Protein AF-A0A2P7NQZ9-F1 (afdb_monomer_lit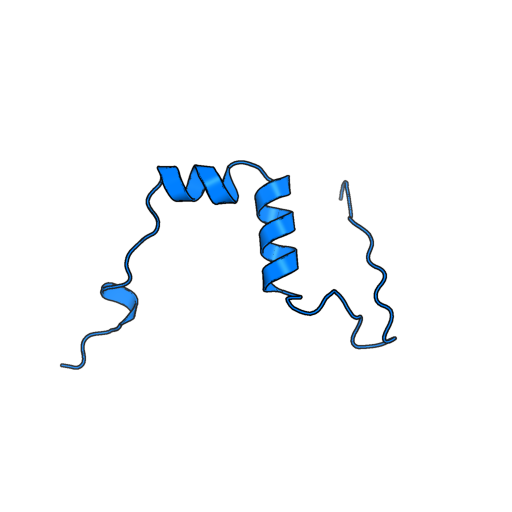e)

Foldseek 3Di:
DPPDVVVPDDDDDPVNCCVQPVDPVSVVVVVLCVVCVPADADPPPRDRDDDDDPDD

Organism: NCBI:txid2116706

pLDDT: mean 83.69, std 7.2, range [56.44, 90.75]

Structure (mmCIF, N/CA/C/O backbone):
data_AF-A0A2P7NQZ9-F1
#
_entry.id   AF-A0A2P7NQZ9-F1
#
loop_
_atom_site.group_PDB
_atom_site.id
_atom_site.type_symbol
_atom_site.label_atom_id
_atom_site.label_alt_id
_atom_site.label_comp_id
_atom_site.label_asym_id
_atom_site.label_entity_id
_atom_site.label_seq_id
_atom_site.pdbx_PDB_ins_code
_atom_site.Cartn_x
_atom_site.Cartn_y
_atom_site.Cartn_z
_atom_site.occupancy
_atom_site.B_iso_or_equiv
_atom_site.auth_seq_id
_atom_site.auth_comp_id
_atom_site.auth_asym_id
_atom_site.auth_atom_id
_atom_site.pdbx_PDB_model_num
ATOM 1 N N . MET A 1 1 ? -35.082 0.037 10.391 1.00 56.44 1 MET A N 1
ATOM 2 C CA . MET A 1 1 ? -33.973 0.940 10.014 1.00 56.44 1 MET A CA 1
ATOM 3 C C . MET A 1 1 ? -32.677 0.143 10.028 1.00 56.44 1 MET A C 1
ATOM 5 O O . MET A 1 1 ? -32.182 -0.192 11.099 1.00 56.44 1 MET A O 1
ATOM 9 N N . SER A 1 2 ? -32.179 -0.252 8.861 1.00 68.81 2 SER A N 1
ATOM 10 C CA . SER A 1 2 ? -30.906 -0.964 8.714 1.00 68.81 2 SER A CA 1
ATOM 11 C C . SER A 1 2 ? -29.771 -0.010 9.100 1.00 68.81 2 SER A C 1
ATOM 13 O O . SER A 1 2 ? -29.599 1.027 8.467 1.00 68.81 2 SER A O 1
ATOM 15 N N . LYS A 1 3 ? -29.023 -0.317 10.167 1.00 70.12 3 LYS A N 1
ATOM 16 C CA . LYS A 1 3 ? -27.863 0.490 10.578 1.00 70.12 3 LYS A CA 1
ATOM 17 C C . LYS A 1 3 ? -26.820 0.468 9.458 1.00 70.12 3 LYS A C 1
ATOM 19 O O . LYS A 1 3 ? -26.398 -0.609 9.036 1.00 70.12 3 LYS A O 1
ATOM 24 N N . ASN A 1 4 ? -26.415 1.642 8.975 1.00 79.00 4 ASN A N 1
ATOM 25 C CA . ASN A 1 4 ? -25.385 1.748 7.951 1.00 79.00 4 ASN A CA 1
ATOM 26 C C . ASN A 1 4 ? -24.031 1.378 8.574 1.00 79.00 4 ASN A C 1
ATOM 28 O O . ASN A 1 4 ? -23.564 2.046 9.496 1.00 79.00 4 ASN A O 1
ATOM 32 N N . LYS A 1 5 ? -23.412 0.295 8.088 1.00 70.12 5 LYS A N 1
ATOM 33 C CA . LYS A 1 5 ? -22.147 -0.233 8.624 1.00 70.12 5 LYS A CA 1
ATOM 34 C C . LYS A 1 5 ? -21.011 0.795 8.592 1.00 70.12 5 LYS A C 1
ATOM 36 O O . LYS A 1 5 ? -20.130 0.707 9.436 1.00 70.12 5 LYS A O 1
ATOM 41 N N . VAL A 1 6 ? -21.070 1.779 7.689 1.00 76.62 6 VAL A N 1
ATOM 42 C CA . VAL A 1 6 ? -20.071 2.855 7.568 1.00 76.62 6 VAL A CA 1
ATOM 43 C C . VAL A 1 6 ? -20.051 3.771 8.800 1.00 76.62 6 VAL A C 1
ATOM 45 O O . VAL A 1 6 ? -18.992 4.212 9.226 1.00 76.62 6 VAL A O 1
ATOM 48 N N . GLN A 1 7 ? -21.198 4.006 9.446 1.00 74.50 7 GLN A N 1
ATOM 49 C CA . GLN A 1 7 ? -21.299 4.914 10.602 1.00 74.50 7 GLN A CA 1
ATOM 50 C C . GLN A 1 7 ? -20.707 4.341 11.900 1.00 74.50 7 GLN A C 1
ATOM 52 O O . GLN A 1 7 ? -20.497 5.082 12.854 1.00 74.50 7 GLN A O 1
ATOM 57 N N . PHE A 1 8 ? -20.462 3.029 11.949 1.00 71.44 8 PHE A N 1
ATOM 58 C CA . PHE A 1 8 ? -19.978 2.321 13.140 1.00 71.44 8 PHE A CA 1
ATOM 59 C C . PHE A 1 8 ? -18.638 1.624 12.895 1.00 71.44 8 PHE A C 1
ATOM 61 O O . PHE A 1 8 ? -18.283 0.681 13.605 1.00 71.44 8 PHE A O 1
ATOM 68 N N . GLN A 1 9 ? -17.896 2.051 11.873 1.00 78.06 9 GLN A N 1
ATOM 69 C CA . GLN A 1 9 ? -16.546 1.549 11.657 1.00 78.06 9 GLN A CA 1
ATOM 70 C C . GLN A 1 9 ? -15.657 2.032 12.803 1.00 78.06 9 GLN A C 1
ATOM 72 O O . GLN A 1 9 ? -15.694 3.204 13.178 1.00 78.06 9 GLN A O 1
ATOM 77 N N . LYS A 1 10 ? -14.860 1.121 13.373 1.00 77.38 10 LYS A N 1
ATOM 78 C CA . LYS A 1 10 ? -13.765 1.521 14.258 1.00 77.38 10 LYS A CA 1
ATOM 79 C C . LYS A 1 10 ? -12.831 2.401 13.434 1.00 77.38 10 LYS A C 1
ATOM 81 O O . LYS A 1 10 ? -12.248 1.926 12.463 1.00 77.38 10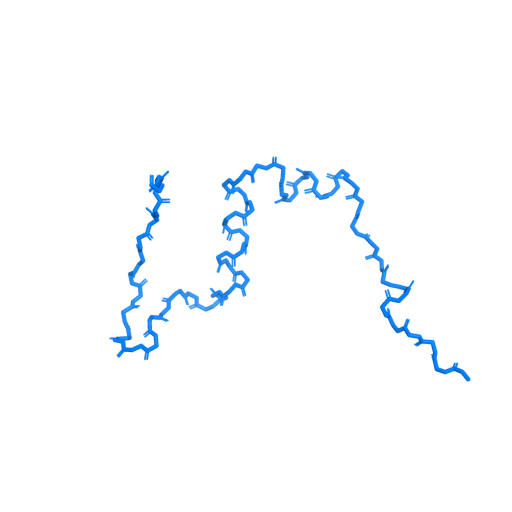 LYS A O 1
ATOM 86 N N . GLY A 1 11 ? -12.767 3.680 13.787 1.00 78.19 11 GLY A N 1
ATOM 87 C CA . GLY A 1 11 ? -11.822 4.606 13.187 1.00 78.19 11 GLY A CA 1
ATOM 88 C C . GLY A 1 11 ? -10.393 4.228 13.560 1.00 78.19 11 GLY A C 1
ATOM 89 O O . GLY A 1 11 ? -10.157 3.606 14.597 1.00 78.19 11 GLY A O 1
ATOM 90 N N . LEU A 1 12 ? -9.454 4.624 12.712 1.00 82.19 12 LEU A N 1
ATOM 91 C CA . LEU A 1 12 ? -8.041 4.633 13.057 1.00 82.19 12 LEU A CA 1
ATOM 92 C C . LEU A 1 12 ? -7.785 5.858 13.942 1.00 82.19 12 LEU A C 1
ATOM 94 O O . LEU A 1 12 ? -8.273 6.950 13.631 1.00 82.19 12 LEU A O 1
ATOM 98 N N . SER A 1 13 ? -7.080 5.691 15.063 1.00 86.62 13 SER A N 1
ATOM 99 C CA . SER A 1 13 ? -6.710 6.846 15.883 1.00 86.62 13 SER A CA 1
ATOM 100 C C . SER A 1 13 ? -5.700 7.717 15.131 1.00 86.62 13 SER A C 1
ATOM 102 O O . SER A 1 13 ? -5.002 7.239 14.237 1.00 86.62 13 SER A O 1
ATOM 104 N N . LEU A 1 14 ? -5.594 8.999 15.490 1.00 83.12 14 LEU A N 1
ATOM 105 C CA . LEU A 1 14 ? -4.612 9.886 14.862 1.00 83.12 14 LEU A CA 1
ATOM 106 C C . LEU A 1 14 ? -3.178 9.371 15.066 1.00 83.12 14 LEU A C 1
ATOM 108 O O . LEU A 1 14 ? -2.367 9.448 14.153 1.00 83.12 14 LEU A O 1
ATOM 112 N N . THR A 1 15 ? -2.873 8.811 16.236 1.00 87.25 15 THR A N 1
ATOM 113 C CA . THR A 1 15 ? -1.548 8.263 16.551 1.00 87.25 15 THR A CA 1
ATOM 114 C C . THR A 1 15 ? -1.238 7.021 15.720 1.00 87.25 15 THR A C 1
ATOM 116 O O . THR A 1 15 ? -0.130 6.901 15.201 1.00 87.25 15 THR A O 1
ATOM 119 N N . ASP A 1 16 ? -2.216 6.129 15.542 1.00 86.25 16 ASP A N 1
ATOM 120 C CA . ASP A 1 16 ? -2.056 4.939 14.698 1.00 86.25 16 ASP A CA 1
ATOM 121 C C . ASP A 1 16 ? -1.915 5.345 13.225 1.00 86.25 16 ASP A C 1
ATOM 123 O O . ASP A 1 16 ? -1.039 4.852 12.522 1.00 86.25 16 ASP A O 1
ATOM 127 N N . PHE A 1 17 ? -2.695 6.337 12.781 1.00 86.06 17 PHE A N 1
ATOM 128 C CA . PHE A 1 17 ? -2.576 6.902 11.440 1.00 86.06 17 PHE A CA 1
ATOM 129 C C . PHE A 1 17 ? -1.191 7.509 11.195 1.00 86.06 17 PHE A C 1
ATOM 131 O O . PHE A 1 17 ? -0.570 7.233 10.177 1.00 86.06 17 PHE A O 1
ATOM 138 N N . MET A 1 18 ? -0.665 8.292 12.135 1.00 86.88 18 MET A N 1
ATOM 139 C CA . MET A 1 18 ? 0.685 8.851 12.023 1.00 86.88 18 MET A CA 1
ATOM 140 C C . MET A 1 18 ? 1.776 7.775 12.118 1.00 86.88 18 MET A C 1
ATOM 142 O O . MET A 1 18 ? 2.871 7.974 11.607 1.00 86.88 18 MET A O 1
ATOM 146 N N . THR A 1 19 ? 1.495 6.636 12.752 1.00 86.12 19 THR A N 1
ATOM 147 C CA . THR A 1 19 ? 2.434 5.508 12.828 1.00 86.12 19 THR A CA 1
ATOM 148 C C . THR A 1 19 ? 2.514 4.759 11.498 1.00 86.12 19 THR A C 1
ATOM 150 O O . THR A 1 19 ? 3.606 4.391 11.069 1.00 86.12 19 THR A O 1
ATOM 153 N N . GLU A 1 20 ? 1.375 4.549 10.834 1.00 81.38 20 GLU A N 1
ATOM 154 C CA . GLU A 1 20 ? 1.301 3.815 9.565 1.00 81.38 20 GLU A CA 1
ATOM 155 C C . GLU A 1 20 ? 1.547 4.697 8.324 1.00 81.38 20 GLU A C 1
ATOM 157 O O . GLU A 1 20 ? 2.063 4.210 7.318 1.00 81.38 20 GLU A O 1
ATOM 162 N N . TYR A 1 21 ? 1.204 5.988 8.385 1.00 85.00 21 TYR A N 1
ATOM 163 C CA . TYR A 1 21 ? 1.192 6.917 7.242 1.00 85.00 21 TYR A CA 1
ATOM 164 C C . TYR A 1 21 ? 1.898 8.253 7.523 1.00 85.00 21 TYR A C 1
ATOM 166 O O . TYR A 1 21 ? 1.668 9.227 6.805 1.00 85.00 21 TYR A O 1
ATOM 174 N N . GLY A 1 22 ? 2.713 8.340 8.576 1.00 84.06 22 GLY A N 1
ATOM 175 C CA . GLY A 1 22 ? 3.327 9.599 9.014 1.00 84.06 22 GLY A CA 1
ATOM 176 C C . GLY A 1 22 ? 4.312 10.205 8.017 1.00 84.06 22 GLY A C 1
ATOM 177 O O . GLY A 1 22 ? 4.540 11.413 8.051 1.00 84.06 22 GLY A O 1
ATOM 178 N N . ASP A 1 23 ? 4.866 9.387 7.122 1.00 89.50 23 ASP A N 1
ATOM 179 C CA . ASP A 1 23 ? 5.787 9.812 6.073 1.00 89.50 23 ASP A CA 1
ATOM 180 C C . ASP A 1 23 ? 5.268 9.487 4.659 1.00 89.50 23 ASP A C 1
ATOM 182 O O . ASP A 1 23 ? 4.555 8.503 4.428 1.00 89.50 23 ASP A O 1
ATOM 186 N N . GLU A 1 24 ? 5.660 10.302 3.676 1.00 87.56 24 GLU A N 1
ATOM 187 C CA . GLU A 1 24 ? 5.241 10.114 2.286 1.00 87.56 24 GLU A CA 1
ATOM 188 C C . GLU A 1 24 ? 5.739 8.778 1.704 1.00 87.56 24 GLU A C 1
ATOM 190 O O . GLU A 1 24 ? 5.008 8.123 0.957 1.00 87.56 24 GLU A O 1
ATOM 195 N N . GLN A 1 25 ? 6.946 8.325 2.061 1.00 87.44 25 GLN A N 1
ATOM 196 C CA . GLN A 1 25 ? 7.466 7.025 1.630 1.00 87.44 25 GLN A CA 1
ATOM 197 C C . GLN A 1 25 ? 6.681 5.858 2.240 1.00 87.44 25 GLN A C 1
ATOM 199 O O . GLN A 1 25 ? 6.418 4.874 1.538 1.00 87.44 25 GLN A O 1
ATOM 204 N N . GLN A 1 26 ? 6.263 5.961 3.508 1.00 88.19 26 GLN A N 1
ATOM 205 C CA . GLN A 1 26 ? 5.411 4.949 4.148 1.00 88.19 26 GLN A CA 1
ATOM 206 C C . GLN A 1 26 ? 4.060 4.854 3.440 1.00 88.19 26 GLN A C 1
ATOM 208 O O . GLN A 1 26 ? 3.645 3.768 3.032 1.00 88.19 26 GLN A O 1
ATOM 213 N N . CYS A 1 27 ? 3.421 6.000 3.200 1.00 88.75 27 CYS A N 1
ATOM 214 C CA . CYS A 1 27 ? 2.142 6.068 2.505 1.00 88.75 27 CYS A CA 1
ATOM 215 C C . CYS A 1 27 ? 2.233 5.496 1.078 1.00 88.75 27 CYS A C 1
ATOM 217 O O . CYS A 1 27 ? 1.406 4.674 0.677 1.00 88.75 27 CYS A O 1
ATOM 219 N N . ARG A 1 28 ? 3.279 5.852 0.317 1.00 88.19 28 ARG A N 1
ATOM 220 C CA . ARG A 1 28 ? 3.526 5.307 -1.031 1.00 88.19 28 ARG A CA 1
ATOM 221 C C . ARG A 1 28 ? 3.707 3.790 -1.013 1.00 88.19 28 ARG A C 1
ATOM 223 O O . ARG A 1 28 ? 3.080 3.103 -1.818 1.00 88.19 28 ARG A O 1
ATOM 230 N N . SER A 1 29 ? 4.517 3.277 -0.088 1.00 88.38 29 SER A N 1
ATOM 231 C CA . SER A 1 29 ? 4.772 1.838 0.058 1.00 88.38 29 SER A CA 1
ATOM 232 C C . SER A 1 29 ? 3.495 1.078 0.411 1.00 88.38 29 SER A C 1
ATOM 234 O O . SER A 1 29 ? 3.192 0.056 -0.204 1.00 88.38 29 SER A O 1
ATOM 236 N N . PHE A 1 30 ? 2.700 1.616 1.339 1.00 90.25 30 PHE A N 1
ATOM 237 C CA . PHE A 1 30 ? 1.412 1.044 1.715 1.00 90.25 30 PHE A CA 1
ATOM 238 C C . PHE A 1 30 ? 0.442 0.998 0.528 1.00 90.25 30 PHE A C 1
ATOM 240 O O . PHE A 1 30 ? -0.109 -0.054 0.209 1.00 90.25 30 PHE A O 1
ATOM 247 N N . ILE A 1 31 ? 0.260 2.120 -0.178 1.00 89.44 31 ILE A N 1
ATOM 248 C CA . ILE A 1 31 ? -0.628 2.187 -1.348 1.00 89.44 31 ILE A CA 1
ATOM 249 C C . ILE A 1 31 ? -0.172 1.204 -2.426 1.00 89.44 31 ILE A C 1
ATOM 251 O O . ILE A 1 31 ? -1.010 0.566 -3.064 1.00 89.44 31 ILE A O 1
ATOM 255 N N . PHE A 1 32 ? 1.138 1.070 -2.633 1.00 90.38 32 PHE A N 1
ATOM 256 C CA . PHE A 1 32 ? 1.692 0.124 -3.592 1.00 90.38 32 PHE A CA 1
ATOM 257 C C . PHE A 1 32 ? 1.336 -1.322 -3.221 1.00 90.38 32 PHE A C 1
ATOM 259 O O . PHE A 1 32 ? 0.820 -2.054 -4.062 1.00 90.38 32 PHE A O 1
ATOM 266 N N . GLN A 1 33 ? 1.511 -1.710 -1.956 1.00 89.62 33 GLN A N 1
ATOM 267 C CA . GLN A 1 33 ? 1.132 -3.040 -1.468 1.00 89.62 33 GLN A CA 1
ATOM 268 C C . GLN A 1 33 ? -0.378 -3.300 -1.567 1.00 89.62 33 GLN A C 1
ATOM 270 O O . GLN A 1 33 ? -0.788 -4.382 -1.979 1.00 89.62 33 GLN A O 1
ATOM 275 N N . VAL A 1 34 ? -1.215 -2.310 -1.239 1.00 90.56 34 VAL A N 1
ATOM 276 C CA . VAL A 1 34 ? -2.680 -2.439 -1.330 1.00 90.56 34 VAL A CA 1
ATOM 277 C C . VAL A 1 34 ? -3.149 -2.550 -2.779 1.00 90.56 34 VAL A C 1
ATOM 279 O O . VAL A 1 34 ? -4.060 -3.323 -3.074 1.00 90.56 34 VAL A O 1
ATOM 282 N N . ARG A 1 35 ? -2.541 -1.793 -3.698 1.00 89.19 35 ARG A N 1
ATOM 283 C CA . ARG A 1 35 ? -2.868 -1.861 -5.130 1.00 89.19 35 ARG A CA 1
ATOM 284 C C . ARG A 1 35 ? -2.395 -3.159 -5.773 1.00 89.19 35 ARG A C 1
ATOM 286 O O . ARG A 1 35 ? -3.093 -3.683 -6.637 1.00 89.19 35 ARG A O 1
ATOM 293 N N . TRP A 1 36 ? -1.240 -3.666 -5.354 1.00 90.75 36 TRP A N 1
ATOM 294 C CA . TRP A 1 36 ? -0.600 -4.845 -5.932 1.00 90.75 36 TRP A CA 1
ATOM 295 C C . TRP A 1 36 ? -0.187 -5.851 -4.849 1.00 90.75 36 TRP A C 1
ATOM 297 O O . TRP A 1 36 ? 1.005 -6.058 -4.613 1.00 90.75 36 TRP A O 1
ATOM 307 N N . PRO A 1 37 ? -1.153 -6.539 -4.215 1.00 87.62 37 PRO A N 1
ATOM 308 C CA . PRO A 1 37 ? -0.867 -7.470 -3.121 1.00 87.62 37 PRO A CA 1
ATOM 309 C C . PRO A 1 37 ? -0.067 -8.700 -3.567 1.00 87.62 37 PRO A C 1
ATOM 311 O O . PRO A 1 37 ? 0.601 -9.331 -2.754 1.00 87.62 37 PRO A O 1
ATOM 314 N N . GLN A 1 38 ? -0.125 -9.046 -4.856 1.00 86.81 38 GLN A N 1
ATOM 315 C CA . GLN A 1 38 ? 0.609 -10.168 -5.452 1.00 86.81 38 GLN A CA 1
ATOM 316 C C . GLN A 1 38 ? 1.852 -9.715 -6.237 1.00 86.81 38 GLN A C 1
ATOM 318 O O . GLN A 1 38 ? 2.440 -10.506 -6.968 1.00 86.81 38 GLN A O 1
ATOM 323 N N . GLY A 1 39 ? 2.253 -8.449 -6.092 1.00 88.00 39 GLY A N 1
ATOM 324 C CA . GLY A 1 39 ? 3.297 -7.831 -6.901 1.00 88.00 39 GLY A CA 1
ATOM 325 C C . GLY A 1 39 ? 2.732 -7.042 -8.079 1.00 88.00 39 GLY A C 1
ATOM 326 O O . GLY A 1 39 ? 1.619 -7.281 -8.559 1.00 88.00 39 GLY A O 1
ATOM 327 N N . PHE A 1 40 ? 3.492 -6.035 -8.504 1.00 88.06 40 PHE A N 1
ATOM 328 C CA . PHE A 1 40 ? 3.141 -5.228 -9.663 1.00 88.06 40 PHE A CA 1
ATOM 329 C C . PHE A 1 40 ? 3.241 -6.083 -10.924 1.00 88.06 40 PHE A C 1
ATOM 331 O O . PHE A 1 40 ? 4.225 -6.786 -11.119 1.00 88.06 40 PHE A O 1
ATOM 338 N N . CYS A 1 41 ? 2.227 -6.011 -11.780 1.00 89.12 41 CYS A N 1
ATOM 339 C CA . CYS A 1 41 ? 2.250 -6.610 -13.105 1.00 89.12 41 CYS A CA 1
ATOM 340 C C . CYS A 1 41 ? 1.490 -5.690 -14.056 1.00 89.12 41 CYS A C 1
ATOM 342 O O . CYS A 1 41 ? 0.341 -5.319 -13.788 1.00 89.12 41 CYS A O 1
ATOM 344 N N . CYS A 1 42 ? 2.141 -5.281 -15.143 1.00 86.56 42 CYS A N 1
ATOM 345 C CA . CYS A 1 42 ? 1.503 -4.442 -16.144 1.00 86.56 42 CYS A CA 1
ATOM 346 C C . CYS A 1 42 ? 0.437 -5.252 -16.908 1.00 86.56 42 CYS A C 1
ATOM 348 O O . CYS A 1 42 ? 0.784 -6.266 -17.513 1.00 86.56 42 CYS A O 1
ATOM 350 N N . PRO A 1 43 ? -0.834 -4.812 -16.955 1.00 85.38 43 PRO A N 1
ATOM 351 C CA . PRO A 1 43 ? -1.893 -5.557 -17.637 1.00 85.38 43 PRO A CA 1
ATOM 352 C C . PRO A 1 43 ? -1.726 -5.604 -19.164 1.00 85.38 43 PRO A C 1
ATOM 354 O O . PRO A 1 43 ? -2.286 -6.488 -19.802 1.00 85.38 43 PRO A O 1
ATOM 357 N N . GLU A 1 44 ? -0.968 -4.678 -19.759 1.00 87.56 44 GLU A N 1
ATOM 358 C CA . GLU A 1 44 ? -0.759 -4.628 -21.213 1.00 87.56 44 GLU A CA 1
ATOM 359 C C . GLU A 1 44 ? 0.412 -5.497 -21.681 1.00 87.56 44 GLU A C 1
ATOM 361 O O . GLU A 1 44 ? 0.336 -6.119 -22.737 1.00 87.56 44 GLU A O 1
ATOM 366 N N . CYS A 1 45 ? 1.505 -5.545 -20.913 1.00 90.12 45 CYS A N 1
ATOM 367 C CA . CYS A 1 45 ? 2.741 -6.208 -21.337 1.00 90.12 45 CYS A CA 1
ATOM 368 C C . CYS A 1 45 ? 3.219 -7.335 -20.409 1.00 90.12 45 CYS A C 1
ATOM 370 O O . CYS A 1 45 ? 4.166 -8.032 -20.761 1.00 90.12 45 CYS A O 1
ATOM 372 N N . GLY A 1 46 ? 2.591 -7.535 -19.247 1.00 86.50 46 GLY A N 1
ATOM 373 C CA . GLY A 1 46 ? 2.896 -8.630 -18.318 1.00 86.50 46 GLY A CA 1
ATOM 374 C C . GLY A 1 46 ? 4.214 -8.494 -17.549 1.00 86.50 46 GLY A C 1
ATOM 375 O O . GLY A 1 46 ? 4.606 -9.425 -16.852 1.00 86.50 46 GLY A O 1
ATOM 376 N N . TYR A 1 47 ? 4.914 -7.363 -17.670 1.00 88.88 47 TYR A N 1
ATOM 377 C CA . TYR A 1 47 ? 6.164 -7.122 -16.950 1.00 88.88 47 TYR A CA 1
ATOM 378 C C . TYR A 1 47 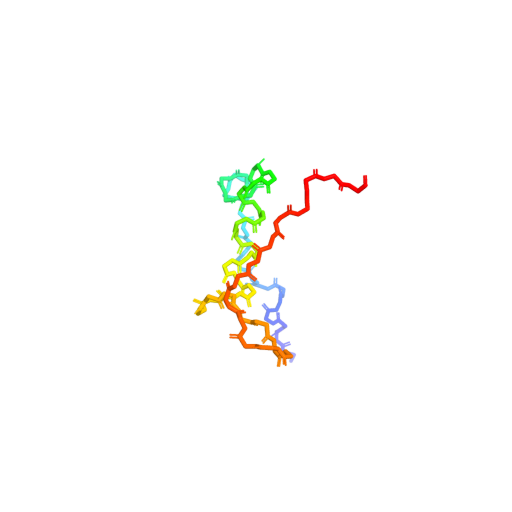? 5.912 -6.731 -15.490 1.00 88.88 47 TYR A C 1
ATOM 380 O O . TYR A 1 47 ? 5.016 -5.938 -15.193 1.00 88.88 47 TYR A O 1
ATOM 388 N N . ASP A 1 48 ? 6.769 -7.233 -14.601 1.00 87.31 48 ASP A N 1
ATOM 389 C CA . ASP A 1 48 ? 6.764 -6.966 -13.157 1.00 87.31 48 ASP A CA 1
ATOM 390 C C . ASP A 1 48 ? 7.596 -5.737 -12.743 1.00 87.31 48 ASP A C 1
ATOM 392 O O . ASP A 1 48 ? 7.609 -5.327 -11.581 1.00 87.31 48 ASP A O 1
ATOM 396 N N . LYS A 1 49 ? 8.277 -5.104 -13.703 1.00 87.38 49 LYS A N 1
ATOM 397 C CA . LYS A 1 49 ? 9.129 -3.938 -13.454 1.00 87.38 49 LYS A CA 1
ATOM 398 C C . LYS A 1 49 ? 8.318 -2.648 -13.417 1.00 87.38 49 LYS A C 1
ATOM 400 O O . LYS A 1 49 ? 7.547 -2.364 -14.331 1.00 87.38 49 LYS A O 1
ATOM 405 N N . PHE A 1 50 ? 8.582 -1.825 -12.409 1.00 87.00 50 PHE A N 1
ATOM 406 C CA . PHE A 1 50 ? 8.014 -0.489 -12.248 1.00 87.00 50 PHE A CA 1
ATOM 407 C C . PHE A 1 50 ? 9.121 0.550 -12.028 1.00 87.00 50 PHE A C 1
ATOM 409 O O . PHE A 1 50 ? 10.233 0.217 -11.619 1.00 87.00 50 PHE A O 1
ATOM 416 N N . CYS A 1 51 ? 8.803 1.818 -12.291 1.00 86.12 51 CYS A N 1
ATOM 417 C CA . CYS A 1 51 ? 9.680 2.954 -12.022 1.00 86.12 51 CYS A CA 1
ATOM 418 C C . CYS A 1 51 ? 8.952 3.963 -11.134 1.00 86.12 51 CYS A C 1
ATOM 420 O O . CYS A 1 51 ? 7.778 4.263 -11.355 1.00 86.12 51 CYS A O 1
ATOM 422 N N . GLU A 1 52 ? 9.662 4.524 -10.161 1.00 84.12 52 GLU A N 1
ATOM 423 C CA . GLU A 1 52 ? 9.136 5.587 -9.310 1.00 84.12 52 GLU A CA 1
ATOM 4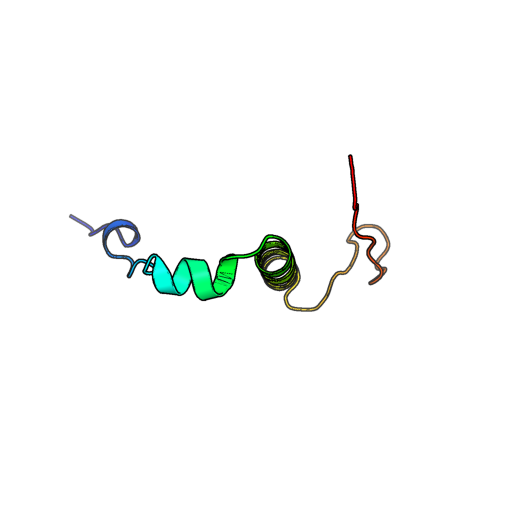24 C C . GLU A 1 52 ? 9.475 6.961 -9.892 1.00 84.12 52 GLU A C 1
ATOM 426 O O . GLU A 1 52 ? 10.638 7.293 -10.132 1.00 84.12 52 GLU A O 1
ATOM 431 N N . ILE A 1 53 ? 8.448 7.784 -10.102 1.00 84.94 53 ILE A N 1
ATOM 432 C CA . ILE A 1 53 ? 8.616 9.167 -10.549 1.00 84.94 53 ILE A CA 1
ATOM 433 C C . ILE A 1 53 ? 8.967 10.022 -9.325 1.00 84.94 53 ILE A C 1
ATOM 435 O O . ILE A 1 53 ? 8.151 10.171 -8.414 1.00 84.94 53 ILE A O 1
ATOM 439 N N . LYS A 1 54 ? 10.189 10.572 -9.303 1.00 79.12 54 LYS A N 1
ATOM 440 C CA . LYS A 1 54 ? 10.724 11.354 -8.169 1.00 79.12 54 LYS A CA 1
ATOM 441 C C . LYS A 1 54 ? 10.337 12.837 -8.191 1.00 79.12 54 LYS A C 1
ATOM 443 O O . LYS A 1 54 ? 10.324 13.468 -7.144 1.00 79.12 54 LYS A O 1
ATOM 448 N N . SER A 1 55 ? 10.025 13.387 -9.362 1.00 77.75 55 SER A N 1
ATOM 449 C CA . SER A 1 55 ? 9.556 14.766 -9.547 1.00 77.75 55 SER A CA 1
ATOM 450 C C . SER A 1 55 ? 8.643 14.827 -10.763 1.00 77.75 55 SER A C 1
ATOM 452 O O . SER A 1 55 ? 8.857 14.081 -11.721 1.00 77.75 55 SER A O 1
ATOM 454 N N . ARG A 1 56 ? 7.641 15.706 -10.712 1.00 64.31 56 ARG A N 1
ATOM 455 C CA . ARG A 1 56 ? 6.881 16.126 -11.893 1.00 64.31 56 ARG A CA 1
ATOM 456 C C . ARG A 1 56 ? 7.676 17.151 -12.694 1.00 64.31 56 ARG A C 1
ATOM 458 O O . ARG A 1 56 ? 8.479 17.868 -12.053 1.00 64.31 56 ARG A O 1
#

Sequence (56 aa):
MSKNKVQFQ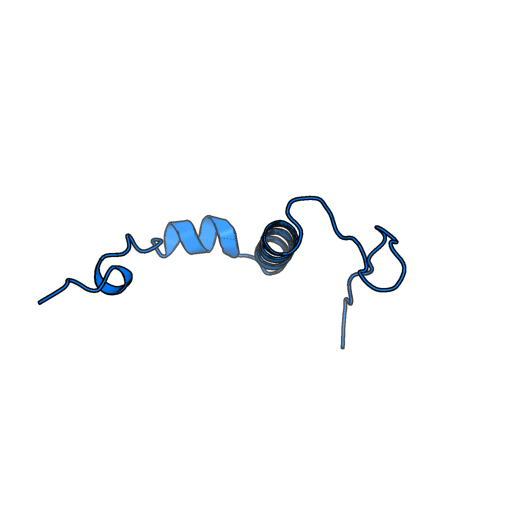KGLSLTDFM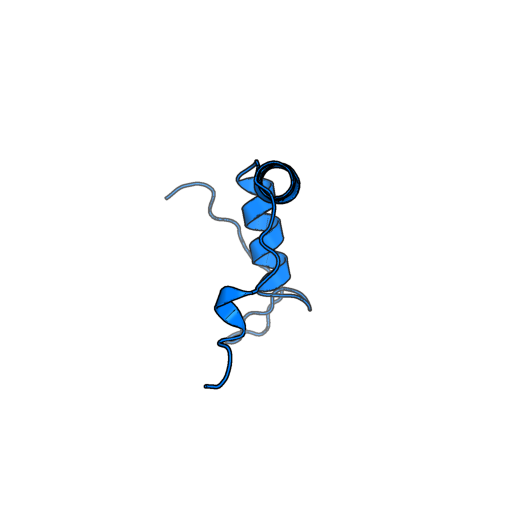TEYGDEQQCRSFIFQVRWPQGFCCPECGYDKFCEIKSR

Radius of gyration: 16.75 Å; chains: 1; bounding box: 45×26×38 Å

InterPro domains:
  IPR024442 Transposase, zinc-ribbon [PF12760] (22-55)

Secondary structure (DSSP, 8-state):
-PPPGGGG--PPPHHHHHHHHSSHHHHHHHHHHHH-TT----TTT-----------